Protein AF-A0A0M2Q1K4-F1 (afdb_monomer_lite)

pLDDT: mean 70.74, std 7.6, range [48.31, 81.5]

Radius of gyration: 13.82 Å; chains: 1; bounding box: 31×30×30 Å

Foldseek 3Di:
DDEAEDEADEDQEDEAEAEEDAEYAEYEYEQYHYQEYEYEYEEYAEYNEYHYENAQYQEYEYEHEYYAYDEYAEDEQHQYQEEEYAYEYYADYHYEDYYNANYAYYEYYYEDYNYYHYHDDPDPVYPDYDYHYD

Secondary structure (DSSP, 8-state):
--EEEEEEEEEEEEEEEEEEES-EEEEEEEEEEEEEEEEEEEEES-EEEEEEEEE--SEEEEEEEEEEEEEEEEEEEE--SEEEEEEEEEEEEEEEEEEEE--SEEEEEEEEEEEEEEEEE--B--SEEEEEE-

Structure (mmCIF, N/CA/C/O backbone):
data_AF-A0A0M2Q1K4-F1
#
_entry.id   AF-A0A0M2Q1K4-F1
#
loop_
_atom_site.group_PDB
_atom_site.id
_atom_site.type_symbol
_atom_site.label_atom_id
_atom_site.label_alt_id
_atom_site.label_comp_id
_atom_site.label_asym_id
_atom_site.label_entity_id
_atom_site.label_seq_id
_atom_site.pdbx_PDB_ins_code
_atom_site.Cartn_x
_atom_site.Cartn_y
_atom_site.Cartn_z
_atom_site.occupancy
_atom_site.B_iso_or_equiv
_atom_site.auth_seq_id
_atom_site.auth_comp_id
_atom_site.auth_asym_id
_atom_site.auth_atom_id
_atom_site.pdbx_PDB_model_num
ATOM 1 N N . MET A 1 1 ? -15.498 9.012 10.251 1.00 49.31 1 MET A N 1
ATOM 2 C CA . MET A 1 1 ? -14.473 10.061 10.203 1.00 49.31 1 MET A CA 1
ATOM 3 C C . MET A 1 1 ? -13.307 9.710 11.090 1.00 49.31 1 MET A C 1
ATOM 5 O O . MET A 1 1 ? -13.062 10.354 12.101 1.00 49.31 1 MET A O 1
ATOM 9 N N . GLU A 1 2 ? -12.594 8.664 10.676 1.00 63.91 2 GLU A N 1
ATOM 10 C CA . GLU A 1 2 ? -11.161 8.545 10.928 1.00 63.91 2 GLU A CA 1
ATOM 11 C C . GLU A 1 2 ? -10.501 8.694 9.554 1.00 63.91 2 GLU A C 1
ATOM 13 O O . GLU A 1 2 ? -10.761 7.896 8.652 1.00 63.91 2 GLU A O 1
ATOM 18 N N . ALA A 1 3 ? -9.747 9.778 9.391 1.00 69.00 3 ALA A N 1
ATOM 19 C CA . ALA A 1 3 ? -8.799 9.963 8.305 1.00 69.00 3 ALA A CA 1
ATOM 20 C C . ALA A 1 3 ? -7.406 9.784 8.911 1.00 69.00 3 ALA A C 1
ATOM 22 O O . ALA A 1 3 ? -7.162 10.234 10.037 1.00 69.00 3 ALA A O 1
ATOM 23 N N . VAL A 1 4 ? -6.531 9.078 8.207 1.00 71.38 4 VAL A N 1
ATOM 24 C CA . VAL A 1 4 ? -5.152 8.851 8.641 1.00 71.38 4 VAL A CA 1
ATOM 25 C C . VAL A 1 4 ? -4.249 9.639 7.713 1.00 71.38 4 VAL A C 1
ATOM 27 O O . VAL A 1 4 ? -4.192 9.331 6.532 1.00 71.38 4 VAL A O 1
ATOM 30 N N . GLU A 1 5 ? -3.549 10.624 8.264 1.00 78.31 5 GLU A N 1
ATOM 31 C CA . GLU A 1 5 ? -2.567 11.437 7.547 1.00 78.31 5 GLU A CA 1
ATOM 32 C C . GLU A 1 5 ? -1.193 11.226 8.194 1.00 78.31 5 GLU A C 1
ATOM 34 O O . GLU A 1 5 ? -1.059 11.31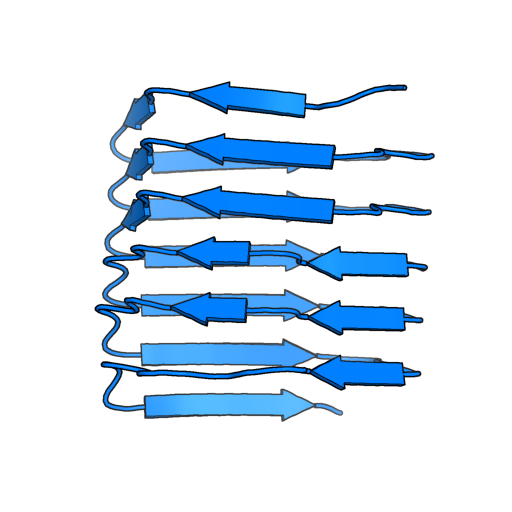9 9.421 1.00 78.31 5 GLU A O 1
ATOM 39 N N . LEU A 1 6 ? -0.177 10.903 7.393 1.00 72.62 6 LEU A N 1
ATOM 40 C CA . LEU A 1 6 ? 1.216 10.854 7.842 1.00 72.62 6 LEU A CA 1
ATOM 41 C C . LEU A 1 6 ? 2.118 11.508 6.800 1.00 72.62 6 LEU A C 1
ATOM 43 O O . LEU A 1 6 ? 2.018 11.196 5.617 1.00 72.62 6 LEU A O 1
ATOM 47 N N . THR A 1 7 ? 3.043 12.345 7.263 1.00 77.81 7 THR A N 1
ATOM 48 C CA . THR A 1 7 ? 3.923 13.132 6.394 1.00 77.81 7 THR A CA 1
ATOM 49 C C . THR A 1 7 ? 5.374 13.120 6.895 1.00 77.81 7 THR A C 1
ATOM 51 O O . THR A 1 7 ? 5.627 12.966 8.093 1.00 77.81 7 THR A O 1
ATOM 54 N N . GLU A 1 8 ? 6.335 13.289 5.983 1.00 70.31 8 GLU A N 1
ATOM 55 C CA . GLU A 1 8 ? 7.753 13.587 6.264 1.00 70.31 8 GLU A CA 1
ATOM 56 C C . GLU A 1 8 ? 8.531 12.527 7.086 1.00 70.31 8 GLU A C 1
ATOM 58 O O . GLU A 1 8 ? 9.096 12.817 8.149 1.00 70.31 8 GLU A O 1
ATOM 63 N N . PHE A 1 9 ? 8.664 11.290 6.584 1.00 66.88 9 PHE A N 1
ATOM 64 C CA . PHE A 1 9 ? 9.481 10.260 7.257 1.00 66.88 9 PHE A CA 1
ATOM 65 C C . PHE A 1 9 ? 10.601 9.674 6.386 1.00 66.88 9 PHE A C 1
ATOM 67 O O . PHE A 1 9 ? 10.372 9.068 5.341 1.00 66.88 9 PHE A O 1
ATOM 74 N N . GLY A 1 10 ? 11.834 9.715 6.909 1.00 63.22 10 GLY A N 1
ATOM 75 C CA . GLY A 1 10 ? 13.024 9.107 6.300 1.00 63.22 10 GLY A CA 1
ATOM 76 C C . GLY A 1 10 ? 13.716 8.090 7.215 1.00 63.22 10 GLY A C 1
ATOM 77 O O . GLY A 1 10 ? 14.199 8.437 8.290 1.00 63.22 10 GLY A O 1
ATOM 78 N N . TRP A 1 11 ? 13.801 6.833 6.777 1.00 64.88 11 TRP A N 1
ATOM 79 C CA . TRP A 1 11 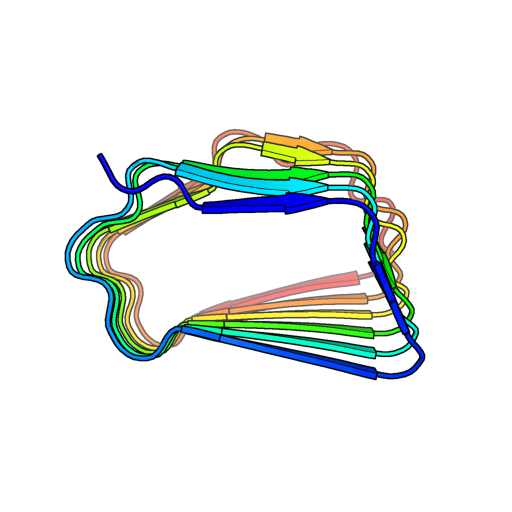? 14.351 5.686 7.518 1.00 64.88 11 TRP A CA 1
ATOM 80 C C . TRP A 1 11 ? 15.003 4.683 6.557 1.00 64.88 11 TRP A C 1
ATOM 82 O O . TRP A 1 11 ? 14.699 4.654 5.370 1.00 64.88 11 TRP A O 1
ATOM 92 N N . GLN A 1 12 ? 15.897 3.814 7.043 1.00 71.69 12 GLN A N 1
ATOM 93 C CA . GLN A 1 12 ? 16.450 2.746 6.192 1.00 71.69 12 GLN A CA 1
ATOM 94 C C . GLN A 1 12 ? 15.427 1.639 5.914 1.00 71.69 12 GLN A C 1
ATOM 96 O O . GLN A 1 12 ? 15.384 1.090 4.818 1.00 71.69 12 GLN A O 1
ATOM 101 N N . THR A 1 13 ? 14.585 1.309 6.887 1.00 73.56 13 THR A N 1
ATOM 102 C CA . THR A 1 13 ? 13.523 0.315 6.730 1.00 73.56 13 THR A CA 1
ATOM 103 C C . THR A 1 13 ? 12.325 0.749 7.549 1.00 73.56 13 THR A C 1
ATOM 105 O O . THR A 1 13 ? 12.500 1.208 8.678 1.00 73.56 13 THR A O 1
ATOM 108 N N . ALA A 1 14 ? 11.129 0.579 7.000 1.00 75.12 14 ALA A N 1
ATOM 109 C CA . ALA A 1 14 ? 9.892 0.831 7.716 1.00 75.12 14 ALA A CA 1
ATOM 110 C C . ALA A 1 14 ? 8.851 -0.246 7.412 1.00 75.12 14 ALA A C 1
ATOM 112 O O . ALA A 1 14 ? 8.794 -0.800 6.312 1.00 75.12 14 ALA A O 1
ATOM 113 N N . GLN A 1 15 ? 8.032 -0.533 8.419 1.00 76.88 15 GLN A N 1
ATOM 114 C CA . GLN A 1 15 ? 6.845 -1.361 8.286 1.00 76.88 15 GLN A CA 1
ATOM 115 C C . GLN A 1 15 ? 5.669 -0.604 8.885 1.00 76.88 15 GLN A C 1
ATOM 117 O O . GLN A 1 15 ? 5.718 -0.205 10.050 1.00 76.88 15 GLN A O 1
ATOM 122 N N . PHE A 1 16 ? 4.622 -0.426 8.092 1.00 73.50 16 PHE A N 1
ATOM 123 C CA . PHE A 1 16 ? 3.348 0.099 8.549 1.00 73.50 16 PHE A CA 1
ATOM 124 C C . PHE A 1 16 ? 2.338 -1.042 8.586 1.00 73.50 16 PHE A C 1
ATOM 126 O O . PHE A 1 16 ? 2.165 -1.742 7.590 1.00 73.50 16 PHE A O 1
ATOM 133 N N . ILE A 1 17 ? 1.719 -1.270 9.745 1.00 76.62 17 ILE A N 1
ATOM 134 C CA . ILE A 1 17 ? 0.816 -2.403 9.963 1.00 76.62 17 ILE A CA 1
ATOM 135 C C . ILE A 1 17 ? -0.518 -1.885 10.486 1.00 76.62 17 ILE A C 1
ATOM 137 O O . ILE A 1 17 ? -0.587 -1.294 11.564 1.00 76.62 17 ILE A O 1
ATOM 141 N N . VAL A 1 18 ? -1.578 -2.181 9.744 1.00 72.44 18 VAL A N 1
ATOM 142 C CA . VAL A 1 18 ? -2.967 -1.903 10.096 1.00 72.44 18 VAL A CA 1
ATOM 143 C C . VAL A 1 18 ? -3.667 -3.238 10.325 1.00 72.44 18 VAL A C 1
ATOM 145 O O . VAL A 1 18 ? -3.851 -4.023 9.398 1.00 72.44 18 VAL A O 1
ATOM 148 N N . ALA A 1 19 ? -4.014 -3.533 11.579 1.00 70.38 19 ALA A N 1
ATOM 149 C CA . ALA A 1 19 ? -4.540 -4.847 11.956 1.00 70.38 19 ALA A CA 1
ATOM 150 C C . ALA A 1 19 ? -6.033 -5.010 11.626 1.00 70.38 19 ALA A C 1
ATOM 152 O O . ALA A 1 19 ? -6.416 -5.949 10.941 1.00 70.38 19 ALA A O 1
ATOM 153 N N . GLU A 1 20 ? -6.877 -4.092 12.086 1.00 69.62 20 GLU A N 1
ATOM 154 C CA . GLU A 1 20 ? -8.314 -4.126 11.817 1.00 69.62 20 GLU A CA 1
ATOM 155 C C . GLU A 1 20 ? -8.843 -2.703 11.749 1.00 69.62 20 GLU A C 1
ATOM 157 O O . GLU A 1 20 ? -8.764 -1.953 12.725 1.00 69.62 20 GLU A O 1
ATOM 162 N N . VAL A 1 21 ? -9.426 -2.344 10.611 1.00 65.31 21 VAL A N 1
ATOM 163 C CA . VAL A 1 21 ? -10.095 -1.058 10.430 1.00 65.31 21 VAL A CA 1
ATOM 164 C C . VAL A 1 21 ? -11.507 -1.301 9.915 1.00 65.31 21 VAL A C 1
ATOM 166 O O . VAL A 1 21 ? -11.746 -1.938 8.887 1.00 65.31 21 VAL A O 1
ATOM 169 N N . LYS A 1 22 ? -12.490 -0.794 10.665 1.00 69.25 22 LYS A N 1
ATOM 170 C CA . LYS A 1 22 ? -13.908 -0.948 10.311 1.00 69.25 22 LYS A CA 1
ATOM 171 C C . LYS A 1 22 ? -14.350 0.005 9.208 1.00 69.25 22 LYS A C 1
ATOM 173 O O . LYS A 1 22 ? -15.240 -0.357 8.450 1.00 69.25 22 LYS A O 1
ATOM 178 N N . GLN A 1 23 ? -13.803 1.208 9.179 1.00 70.38 23 GLN A N 1
ATOM 179 C CA . GLN A 1 23 ? -14.086 2.211 8.165 1.00 70.38 23 GLN A CA 1
ATOM 180 C C . GLN A 1 23 ? -13.010 3.281 8.275 1.00 70.38 23 GLN A C 1
ATOM 182 O O . GLN A 1 23 ? -12.834 3.842 9.356 1.00 70.38 23 GLN A O 1
ATOM 187 N N . VAL A 1 24 ? -12.319 3.547 7.179 1.00 70.12 24 VAL A N 1
ATOM 188 C CA . VAL A 1 24 ? -11.490 4.739 7.025 1.00 70.12 24 VAL A CA 1
ATOM 189 C C . VAL A 1 24 ? -11.981 5.460 5.784 1.00 70.12 24 VAL A C 1
ATOM 191 O O . VAL A 1 24 ? -12.171 4.844 4.739 1.00 70.12 24 VAL A O 1
ATOM 194 N N . GLU A 1 25 ? -12.246 6.751 5.942 1.00 74.75 25 GLU A N 1
ATOM 195 C CA . GLU A 1 25 ? -12.680 7.595 4.826 1.00 74.75 25 GLU A CA 1
ATOM 196 C C . GLU A 1 25 ? -11.498 7.870 3.903 1.00 74.75 25 GLU A C 1
ATOM 198 O O . GLU A 1 25 ? -11.592 7.640 2.707 1.00 74.75 25 GLU A O 1
ATOM 203 N N . ALA A 1 26 ? -10.358 8.265 4.469 1.00 77.69 26 ALA A N 1
ATOM 204 C CA . ALA A 1 26 ? -9.164 8.547 3.690 1.00 77.69 26 ALA A CA 1
ATOM 205 C C . ALA A 1 26 ? -7.896 8.105 4.421 1.00 77.69 26 ALA A C 1
ATOM 207 O O . ALA A 1 26 ? -7.767 8.269 5.641 1.00 77.69 26 ALA A O 1
ATOM 208 N N . VAL A 1 27 ? -6.958 7.556 3.658 1.00 76.31 27 VAL A N 1
ATOM 209 C CA . VAL A 1 27 ? -5.560 7.407 4.055 1.00 76.31 27 VAL A CA 1
ATOM 210 C C . VAL A 1 27 ? -4.741 8.283 3.125 1.00 76.31 27 VAL A C 1
ATOM 212 O O . VAL A 1 27 ? -4.691 7.990 1.937 1.00 76.31 27 VAL A O 1
ATOM 215 N N . GLU A 1 28 ? -4.094 9.307 3.669 1.00 80.62 28 GLU A N 1
ATOM 216 C CA . GLU A 1 28 ? -3.165 10.165 2.937 1.00 80.62 28 GLU A CA 1
ATOM 217 C C . GLU A 1 28 ? -1.754 9.961 3.497 1.00 80.62 28 GLU A C 1
ATOM 219 O O . GLU A 1 28 ? -1.516 10.124 4.699 1.00 80.62 28 GLU A O 1
ATOM 224 N N . LEU A 1 29 ? -0.810 9.564 2.647 1.00 75.12 29 LEU A N 1
ATOM 225 C CA . LEU A 1 29 ? 0.596 9.453 3.028 1.00 75.12 29 LEU A CA 1
ATOM 226 C C . LEU A 1 29 ? 1.463 10.225 2.035 1.00 75.12 29 LEU A C 1
ATOM 228 O O . LEU A 1 29 ? 1.391 9.975 0.834 1.00 75.12 29 LEU A O 1
ATOM 232 N N . THR A 1 30 ? 2.320 11.112 2.537 1.00 79.56 30 THR A N 1
ATOM 233 C CA . THR A 1 30 ? 3.167 11.971 1.696 1.00 79.56 30 THR A CA 1
ATOM 234 C C . THR A 1 30 ? 4.614 12.051 2.194 1.00 79.56 30 THR A C 1
ATOM 236 O O . THR A 1 30 ? 4.895 11.883 3.384 1.00 79.56 30 THR A O 1
ATOM 239 N N . ASP A 1 31 ? 5.558 12.299 1.281 1.00 72.62 31 ASP A N 1
ATOM 240 C CA . ASP A 1 31 ? 6.974 12.575 1.581 1.00 72.62 31 ASP A CA 1
ATOM 241 C C . ASP A 1 31 ? 7.702 11.466 2.371 1.00 72.62 31 ASP A C 1
ATOM 243 O O . ASP A 1 31 ? 8.267 11.667 3.457 1.00 72.62 31 ASP A O 1
ATOM 247 N N . PHE A 1 32 ? 7.745 10.257 1.808 1.00 68.38 32 PHE A N 1
ATOM 248 C CA . PHE A 1 32 ? 8.381 9.101 2.447 1.00 68.38 32 PHE A CA 1
ATOM 249 C C . PHE A 1 32 ? 9.599 8.593 1.672 1.00 68.38 32 PHE A C 1
ATOM 251 O O . PHE A 1 32 ? 9.502 7.971 0.611 1.00 68.38 32 PHE A O 1
ATOM 258 N N . GLY A 1 33 ? 10.780 8.752 2.274 1.00 65.50 33 GLY A N 1
ATOM 259 C CA . GLY A 1 33 ? 12.059 8.299 1.719 1.00 65.50 33 GLY A CA 1
ATOM 260 C C . GLY A 1 33 ? 12.646 7.109 2.479 1.00 65.50 33 GLY A C 1
ATOM 261 O O . GLY A 1 33 ? 13.423 7.296 3.419 1.00 65.50 33 GLY A O 1
ATOM 262 N N . TRP A 1 34 ? 12.313 5.880 2.073 1.00 70.38 34 TRP A N 1
ATOM 263 C CA . TRP A 1 34 ? 12.803 4.632 2.683 1.00 70.38 34 TRP A CA 1
ATOM 264 C C . TRP A 1 34 ? 13.608 3.764 1.721 1.00 70.38 34 TRP A C 1
ATOM 266 O O . TRP A 1 34 ? 13.259 3.640 0.561 1.00 70.38 34 TRP A O 1
ATOM 276 N N . GLN A 1 35 ? 14.662 3.077 2.174 1.00 71.50 35 GLN A N 1
ATOM 277 C CA . GLN A 1 35 ? 15.320 2.093 1.290 1.00 71.50 35 GLN A CA 1
ATOM 278 C C . GLN A 1 35 ? 14.416 0.872 1.069 1.00 71.50 35 GLN A C 1
ATOM 280 O O . GLN A 1 35 ? 14.309 0.365 -0.046 1.00 71.50 35 GLN A O 1
ATOM 285 N N . THR A 1 36 ? 13.724 0.419 2.115 1.00 76.19 36 THR A N 1
ATOM 286 C CA . THR A 1 36 ? 12.771 -0.693 2.029 1.00 76.19 36 THR A CA 1
ATOM 287 C C . THR A 1 36 ? 11.534 -0.410 2.865 1.00 76.19 36 THR A C 1
ATOM 289 O O . THR A 1 36 ? 11.644 -0.002 4.023 1.00 76.19 36 THR A O 1
ATOM 292 N N . ALA A 1 37 ? 10.367 -0.664 2.287 1.00 77.31 37 ALA A N 1
ATOM 293 C CA . ALA A 1 37 ? 9.079 -0.372 2.891 1.00 77.31 37 ALA A CA 1
ATOM 294 C C . ALA A 1 37 ? 8.126 -1.557 2.769 1.00 77.31 37 ALA A C 1
ATOM 296 O O . ALA A 1 37 ? 8.041 -2.176 1.705 1.00 77.31 37 ALA A O 1
ATOM 297 N N . GLN A 1 38 ? 7.380 -1.840 3.836 1.00 78.94 38 GLN A N 1
ATOM 298 C CA . GLN A 1 38 ? 6.212 -2.713 3.757 1.00 78.94 38 GLN A CA 1
ATOM 299 C C . GLN A 1 38 ? 4.998 -2.023 4.368 1.00 78.94 38 GLN A C 1
ATOM 301 O O . GLN A 1 38 ? 5.049 -1.553 5.504 1.00 78.94 38 GLN A O 1
ATOM 306 N N . PHE A 1 39 ? 3.903 -2.010 3.623 1.00 76.25 39 PHE A N 1
ATOM 307 C CA . PHE A 1 39 ? 2.593 -1.597 4.091 1.00 76.25 39 PHE A CA 1
ATOM 308 C C . PHE A 1 39 ? 1.711 -2.839 4.170 1.00 76.25 39 PHE A C 1
ATOM 310 O O . PHE A 1 39 ? 1.535 -3.529 3.171 1.00 76.25 39 PHE A O 1
ATOM 317 N N . ILE A 1 40 ? 1.219 -3.168 5.362 1.00 80.00 40 ILE A N 1
ATOM 318 C CA . ILE A 1 40 ? 0.472 -4.398 5.626 1.00 80.00 40 ILE A CA 1
ATOM 319 C C . ILE A 1 40 ? -0.878 -4.036 6.227 1.00 80.00 40 ILE A C 1
ATOM 321 O O . ILE A 1 40 ? -0.953 -3.417 7.287 1.00 80.00 40 ILE A O 1
ATOM 325 N N . VAL A 1 41 ? -1.940 -4.493 5.580 1.00 75.62 41 VAL A N 1
ATOM 326 C CA . VAL A 1 41 ? -3.324 -4.328 6.011 1.00 75.62 41 VAL A CA 1
ATOM 327 C C . VAL A 1 41 ? -3.941 -5.711 6.170 1.00 75.62 41 VAL A C 1
ATOM 329 O O . VAL A 1 41 ? -4.034 -6.466 5.205 1.00 75.62 41 VAL A O 1
ATOM 332 N N . ALA A 1 42 ? -4.333 -6.075 7.390 1.00 76.06 42 ALA A N 1
ATOM 333 C CA . ALA A 1 42 ? -4.846 -7.415 7.665 1.00 76.06 42 ALA A CA 1
ATOM 334 C C . ALA A 1 42 ? -6.354 -7.538 7.391 1.00 76.06 42 ALA A C 1
ATOM 336 O O . ALA A 1 42 ? -6.745 -8.377 6.587 1.00 76.06 42 ALA A O 1
ATOM 337 N N . GLU A 1 43 ? -7.198 -6.694 7.986 1.00 73.44 43 GLU A N 1
ATOM 338 C CA . GLU A 1 43 ? -8.632 -6.688 7.674 1.00 73.44 43 GLU A CA 1
ATOM 339 C C . GLU A 1 43 ? -9.168 -5.255 7.585 1.00 73.44 43 GLU A C 1
ATOM 341 O O . GLU A 1 43 ? -9.121 -4.479 8.546 1.00 73.44 43 GLU A O 1
ATOM 346 N N . VAL A 1 44 ? -9.711 -4.906 6.421 1.00 70.19 44 VAL A N 1
ATOM 347 C CA . VAL A 1 44 ? -10.391 -3.632 6.184 1.00 70.19 44 VAL A CA 1
ATOM 348 C C . VAL A 1 44 ? -11.780 -3.896 5.626 1.00 70.19 44 VAL A C 1
ATOM 350 O O . VAL A 1 44 ? -11.972 -4.517 4.580 1.00 70.19 44 VAL A O 1
ATOM 353 N N . LYS A 1 45 ? -12.801 -3.373 6.307 1.00 72.00 45 LYS A N 1
ATOM 354 C CA . LYS A 1 45 ? -14.172 -3.461 5.784 1.00 72.00 45 LYS A CA 1
ATOM 355 C C . LYS A 1 45 ? -14.445 -2.441 4.691 1.00 72.00 45 LYS A C 1
ATOM 357 O O . LYS A 1 45 ? -15.193 -2.762 3.776 1.00 72.00 45 LYS A O 1
ATOM 362 N N . GLN A 1 46 ? -13.899 -1.239 4.809 1.00 72.25 46 GLN A N 1
ATOM 363 C CA . GLN A 1 46 ? -14.060 -0.189 3.814 1.00 72.25 46 GLN A CA 1
ATOM 364 C C . GLN A 1 46 ? -12.941 0.835 3.984 1.00 72.25 46 GLN A C 1
ATOM 366 O O . GLN A 1 46 ? -12.763 1.368 5.084 1.00 72.25 46 GLN A O 1
ATOM 371 N N . VAL A 1 47 ? -12.220 1.084 2.900 1.00 71.62 47 VAL A N 1
ATOM 372 C CA . VAL A 1 47 ? -11.404 2.281 2.709 1.00 71.62 47 VAL A CA 1
ATOM 373 C C . VAL A 1 47 ? -11.938 2.967 1.462 1.00 71.62 47 VAL A C 1
ATOM 375 O O . VAL A 1 47 ? -12.019 2.329 0.414 1.00 71.62 47 VAL A O 1
ATOM 378 N N . GLU A 1 48 ? -12.395 4.208 1.624 1.00 72.31 48 GLU A N 1
ATOM 379 C CA . GLU A 1 48 ? -13.020 4.974 0.536 1.00 72.31 48 GLU A CA 1
ATOM 380 C C . GLU A 1 48 ? -12.004 5.702 -0.331 1.00 72.31 48 GLU A C 1
ATOM 382 O O . GLU A 1 48 ? -12.286 5.945 -1.493 1.00 72.31 48 GLU A O 1
ATOM 387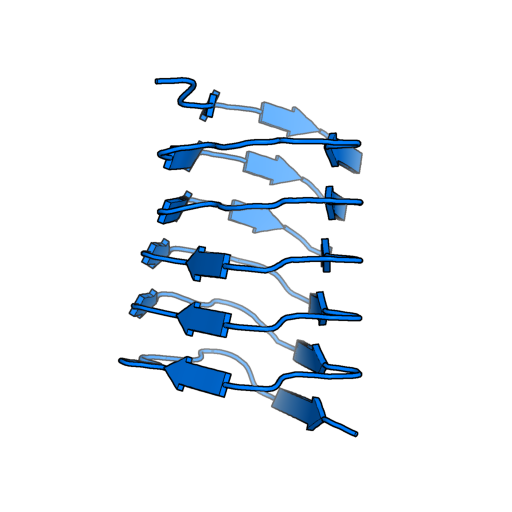 N N . THR A 1 49 ? -10.839 6.059 0.198 1.00 77.31 49 THR A N 1
ATOM 388 C CA . THR A 1 49 ? -9.774 6.636 -0.620 1.00 77.31 49 THR A CA 1
ATOM 389 C C . THR A 1 49 ? -8.418 6.351 0.013 1.00 77.31 49 THR A C 1
ATOM 391 O O . THR A 1 49 ? -8.223 6.513 1.222 1.00 77.31 49 THR A O 1
ATOM 394 N N . VAL A 1 50 ? -7.469 5.917 -0.810 1.00 76.19 50 VAL A N 1
ATOM 395 C CA . VAL A 1 50 ? -6.041 5.911 -0.484 1.00 76.19 50 VAL A CA 1
ATOM 396 C C . VAL A 1 50 ? -5.329 6.857 -1.440 1.00 76.19 50 VAL A C 1
ATOM 398 O O . VAL A 1 50 ? -5.371 6.630 -2.646 1.00 76.19 50 VAL A O 1
ATOM 401 N N . GLU A 1 51 ? -4.673 7.873 -0.890 1.00 79.25 51 GLU A N 1
ATOM 402 C CA . GLU A 1 51 ? -3.826 8.828 -1.605 1.00 79.25 51 GLU A CA 1
ATOM 403 C C . GLU A 1 51 ? -2.390 8.681 -1.103 1.00 79.25 51 GLU A C 1
ATOM 405 O O . GLU A 1 51 ? -2.116 8.769 0.099 1.00 79.25 51 GLU A O 1
ATOM 410 N N . LEU A 1 52 ? -1.464 8.399 -2.015 1.00 76.38 52 LEU A N 1
ATOM 411 C CA . LEU A 1 52 ? -0.052 8.235 -1.690 1.00 76.38 52 LEU A CA 1
ATOM 412 C C . LEU A 1 52 ? 0.791 9.045 -2.677 1.00 76.38 52 LEU A C 1
ATOM 414 O O . LEU A 1 52 ? 0.738 8.793 -3.882 1.00 76.38 52 LEU A O 1
ATOM 418 N N . THR A 1 53 ? 1.625 9.942 -2.155 1.00 79.12 53 THR A N 1
ATOM 419 C CA . THR A 1 53 ? 2.426 10.860 -2.977 1.00 79.12 53 THR A CA 1
ATOM 420 C C . THR A 1 53 ? 3.874 10.950 -2.487 1.00 79.12 53 THR A C 1
ATOM 422 O O . THR A 1 53 ? 4.155 10.800 -1.297 1.00 79.12 53 THR A O 1
ATOM 425 N N . ASP A 1 54 ? 4.816 11.207 -3.398 1.00 73.00 54 ASP A N 1
ATOM 426 C CA . ASP A 1 54 ? 6.227 11.507 -3.090 1.00 73.00 54 ASP A CA 1
ATOM 427 C C . ASP A 1 54 ? 6.965 10.379 -2.342 1.00 73.00 54 ASP A C 1
ATOM 429 O O . ASP A 1 54 ? 7.587 10.550 -1.285 1.00 73.00 54 ASP A O 1
ATOM 433 N N . PHE A 1 55 ? 6.939 9.180 -2.919 1.00 70.25 55 PHE A N 1
ATOM 434 C CA . PHE A 1 55 ? 7.541 7.989 -2.323 1.00 70.25 55 PHE A CA 1
ATOM 435 C C . PHE A 1 55 ? 8.818 7.558 -3.052 1.00 70.25 55 PHE A C 1
ATOM 437 O O . PHE A 1 55 ? 8.809 6.864 -4.074 1.00 70.25 55 PHE A O 1
ATOM 444 N N . GLY A 1 56 ? 9.965 7.892 -2.466 1.00 66.50 56 GLY A N 1
ATOM 445 C CA . GLY A 1 56 ? 11.286 7.523 -2.977 1.00 66.50 56 GLY A CA 1
ATOM 446 C C . GLY A 1 56 ? 11.828 6.246 -2.337 1.00 66.50 56 GLY A C 1
ATOM 447 O O . GLY A 1 56 ? 12.652 6.334 -1.423 1.00 66.50 56 GLY A O 1
ATOM 448 N N . TRP A 1 57 ? 11.388 5.063 -2.792 1.00 70.88 57 TRP A N 1
ATOM 449 C CA . TRP A 1 57 ? 11.869 3.769 -2.271 1.00 70.88 57 TRP A CA 1
ATOM 450 C C . TRP A 1 57 ? 12.831 3.022 -3.198 1.00 70.88 57 TRP A C 1
ATOM 452 O O . TRP A 1 57 ? 12.830 3.226 -4.401 1.00 70.88 57 TRP A O 1
ATOM 462 N N . GLN A 1 58 ? 13.676 2.128 -2.675 1.00 72.19 58 GLN A N 1
ATOM 463 C CA . GLN A 1 58 ? 14.350 1.139 -3.540 1.00 72.19 58 GLN A CA 1
ATOM 464 C C . GLN A 1 58 ? 13.479 -0.110 -3.700 1.00 72.19 58 GLN A C 1
ATOM 466 O O . GLN A 1 58 ? 13.419 -0.700 -4.777 1.00 72.19 58 GLN A O 1
ATOM 471 N N . THR A 1 59 ? 12.779 -0.520 -2.641 1.00 76.12 59 THR A N 1
ATOM 472 C CA . THR A 1 59 ? 11.890 -1.685 -2.676 1.00 76.12 59 THR A CA 1
ATOM 473 C C . THR A 1 59 ? 10.640 -1.462 -1.836 1.00 76.12 59 THR A C 1
ATOM 475 O O . THR A 1 59 ? 10.734 -1.073 -0.670 1.00 76.12 59 THR A O 1
ATOM 478 N N . ALA A 1 60 ? 9.488 -1.758 -2.431 1.00 77.38 60 ALA A N 1
ATOM 479 C CA . ALA A 1 60 ? 8.163 -1.544 -1.870 1.00 77.38 60 ALA A CA 1
ATOM 480 C C . ALA A 1 60 ? 7.345 -2.834 -1.856 1.00 77.38 60 ALA A C 1
ATOM 482 O O . ALA A 1 60 ? 7.301 -3.539 -2.869 1.00 77.38 60 ALA A O 1
ATOM 483 N N . GLN A 1 61 ? 6.644 -3.106 -0.756 1.00 79.75 61 GLN A N 1
ATOM 484 C CA . GLN A 1 61 ? 5.561 -4.088 -0.747 1.00 79.75 61 GLN A CA 1
ATOM 485 C C . GLN A 1 61 ? 4.301 -3.500 -0.117 1.00 79.75 61 GLN A C 1
ATOM 487 O O . GLN A 1 61 ? 4.340 -3.013 1.010 1.00 79.75 61 GLN A O 1
ATOM 492 N N . PHE A 1 62 ? 3.187 -3.597 -0.831 1.00 77.44 62 PHE A N 1
ATOM 493 C CA . PHE A 1 62 ? 1.851 -3.294 -0.339 1.00 77.44 62 PHE A CA 1
ATOM 494 C C . PHE A 1 62 ? 1.080 -4.607 -0.234 1.00 77.44 62 PHE A C 1
ATOM 496 O O . PHE A 1 62 ? 0.925 -5.308 -1.229 1.00 77.44 62 PHE A O 1
ATOM 503 N N . ILE A 1 63 ? 0.665 -4.982 0.972 1.00 81.50 63 ILE A N 1
ATOM 504 C CA . ILE A 1 63 ? 0.057 -6.279 1.270 1.00 81.50 63 ILE A CA 1
ATOM 505 C C . ILE A 1 63 ? -1.289 -6.039 1.936 1.00 81.50 63 ILE A C 1
ATOM 507 O O . ILE A 1 63 ? -1.356 -5.442 3.009 1.00 81.50 63 ILE A O 1
ATOM 511 N N . VAL A 1 64 ? -2.350 -6.561 1.336 1.00 77.12 64 VAL A N 1
ATOM 512 C CA . VAL A 1 64 ? -3.711 -6.501 1.865 1.00 77.12 64 VAL A CA 1
ATOM 513 C C . VAL A 1 64 ? -4.274 -7.915 1.925 1.00 77.12 64 VAL A C 1
ATOM 515 O O . VAL A 1 64 ? -4.362 -8.600 0.906 1.00 77.12 64 VAL A O 1
ATOM 518 N N . ALA A 1 65 ? -4.625 -8.379 3.125 1.00 79.75 65 ALA A N 1
ATOM 519 C CA . ALA A 1 65 ? -5.096 -9.747 3.322 1.00 79.75 65 ALA A CA 1
ATOM 520 C C . ALA A 1 65 ? -6.606 -9.888 3.075 1.00 79.75 65 ALA A C 1
ATOM 522 O O . ALA A 1 65 ? -6.997 -10.673 2.218 1.00 79.75 65 ALA A O 1
ATOM 523 N N . GLU A 1 66 ? -7.457 -9.118 3.755 1.00 78.50 66 GLU A N 1
ATOM 524 C CA . GLU A 1 66 ? -8.897 -9.110 3.474 1.00 78.50 66 GLU A CA 1
ATOM 525 C C . GLU A 1 66 ? -9.428 -7.679 3.368 1.00 78.50 66 GLU A C 1
ATOM 527 O O . GLU A 1 66 ? -9.356 -6.885 4.310 1.00 78.50 66 GLU A O 1
ATOM 532 N N . VAL A 1 67 ? -10.004 -7.361 2.209 1.00 73.44 67 VAL A N 1
ATOM 533 C CA . VAL A 1 67 ? -10.669 -6.092 1.930 1.00 73.44 67 VAL A CA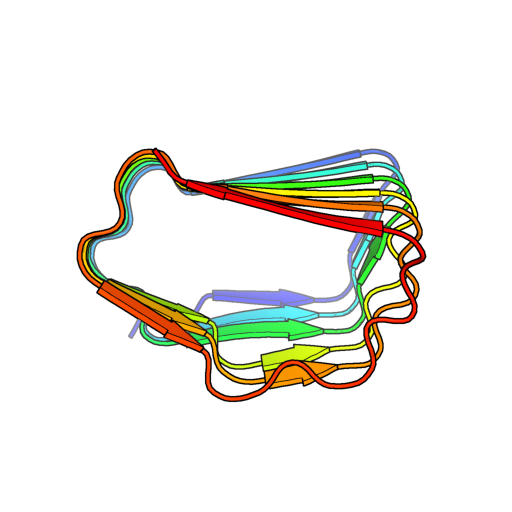 1
ATOM 534 C C . VAL A 1 67 ? -12.038 -6.355 1.306 1.00 73.44 67 VAL A C 1
ATOM 536 O O . VAL A 1 67 ? -12.187 -7.126 0.356 1.00 73.44 67 VAL A O 1
ATOM 539 N N . LYS A 1 68 ? -13.086 -5.693 1.806 1.00 75.50 68 LYS A N 1
ATOM 540 C CA . LYS A 1 68 ? -14.391 -5.733 1.113 1.00 75.50 68 LYS A CA 1
ATOM 541 C C . LYS A 1 68 ? -14.518 -4.643 0.060 1.00 75.50 68 LYS A C 1
ATOM 543 O O . LYS A 1 68 ? -15.087 -4.902 -0.992 1.00 75.50 68 LYS A O 1
ATOM 548 N N . LEU A 1 69 ? -14.028 -3.454 0.370 1.00 73.44 69 LEU A N 1
ATOM 549 C CA . LEU A 1 69 ? -14.038 -2.282 -0.491 1.00 73.44 69 LEU A CA 1
ATOM 550 C C . LEU A 1 69 ? -12.728 -1.549 -0.256 1.00 73.44 69 LEU A C 1
ATOM 552 O O . LEU A 1 69 ? -12.455 -1.141 0.879 1.00 73.44 69 LEU A O 1
ATOM 556 N N . LEU A 1 70 ? -11.933 -1.446 -1.308 1.00 73.81 70 LEU A N 1
ATOM 557 C CA . LEU A 1 70 ? -10.755 -0.606 -1.347 1.00 73.81 70 LEU A CA 1
ATOM 558 C C . LEU A 1 70 ? -10.845 0.219 -2.616 1.00 73.81 70 LEU A C 1
ATOM 560 O O . LEU A 1 70 ? -10.871 -0.337 -3.711 1.00 73.81 70 LEU A O 1
ATOM 564 N N . ASP A 1 71 ? -10.922 1.521 -2.417 1.00 75.69 71 ASP A N 1
ATOM 565 C CA . ASP A 1 71 ? -10.811 2.510 -3.470 1.00 75.69 71 ASP A CA 1
ATOM 566 C C . ASP A 1 71 ? -9.466 3.218 -3.274 1.00 75.69 71 ASP A C 1
ATOM 568 O O . ASP A 1 71 ? -9.173 3.805 -2.224 1.00 75.69 71 ASP A O 1
ATOM 572 N N . VAL A 1 72 ? -8.579 2.990 -4.235 1.00 72.81 72 VAL A N 1
ATOM 573 C CA . VAL A 1 72 ? -7.249 3.584 -4.295 1.00 72.81 72 VAL A CA 1
ATOM 574 C C . VAL A 1 72 ? -7.366 4.758 -5.254 1.00 72.81 72 VAL A C 1
ATOM 576 O O . VAL A 1 72 ? -7.484 4.540 -6.453 1.00 72.81 72 VAL A O 1
ATOM 579 N N . GLY A 1 73 ? -7.366 5.979 -4.722 1.00 74.25 73 GLY A N 1
ATOM 580 C CA . GLY A 1 73 ? -7.699 7.180 -5.483 1.00 74.25 73 GLY A CA 1
ATOM 581 C C . GLY A 1 73 ? -6.562 7.617 -6.396 1.00 74.25 73 GLY A C 1
ATOM 582 O O . GLY A 1 73 ? -6.638 7.433 -7.607 1.00 74.25 73 GLY A O 1
ATOM 583 N N . GLU A 1 74 ? -5.511 8.188 -5.806 1.00 72.94 74 GLU A N 1
ATOM 584 C CA . GLU A 1 74 ? -4.376 8.749 -6.541 1.00 72.94 74 GLU A CA 1
ATOM 585 C C . GLU A 1 74 ? -3.053 8.216 -5.982 1.00 72.94 74 GLU A C 1
ATOM 587 O O . GLU A 1 74 ? -2.775 8.282 -4.779 1.00 72.94 74 GLU A O 1
ATOM 592 N N . LEU A 1 75 ? -2.229 7.666 -6.873 1.00 73.44 75 LEU A N 1
ATOM 593 C CA . LEU A 1 75 ? -0.882 7.206 -6.570 1.00 73.44 75 LEU A CA 1
ATOM 594 C C . LEU A 1 75 ? 0.115 7.929 -7.486 1.00 73.44 75 LEU A C 1
ATOM 596 O O . LEU A 1 75 ? 0.239 7.577 -8.658 1.00 73.44 75 LEU A O 1
ATOM 600 N N . THR A 1 76 ? 0.854 8.901 -6.941 1.00 75.06 76 THR A N 1
ATOM 601 C CA . THR A 1 76 ? 1.711 9.820 -7.713 1.00 75.06 76 THR A CA 1
ATOM 602 C C . THR A 1 76 ? 3.163 9.906 -7.219 1.00 75.06 76 THR A C 1
ATOM 604 O O . THR A 1 76 ? 3.462 9.785 -6.030 1.00 75.06 76 THR A O 1
ATOM 607 N N . ASN A 1 77 ? 4.095 10.144 -8.151 1.00 72.94 77 ASN A N 1
ATOM 608 C CA . ASN A 1 77 ? 5.530 10.374 -7.911 1.00 72.94 77 ASN A CA 1
ATOM 609 C C . ASN A 1 77 ? 6.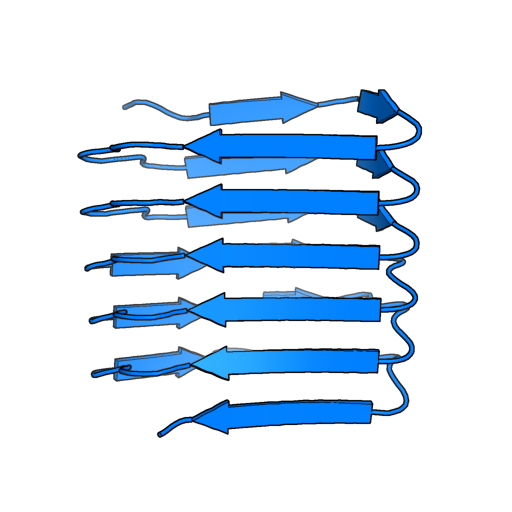206 9.287 -7.061 1.00 72.94 77 ASN A C 1
ATOM 611 O O . ASN A 1 77 ? 6.685 9.494 -5.937 1.00 72.94 77 ASN A O 1
ATOM 615 N N . PHE A 1 78 ? 6.270 8.089 -7.625 1.00 70.62 78 PHE A N 1
ATOM 616 C CA . PHE A 1 78 ? 6.883 6.951 -6.964 1.00 70.62 78 PHE A CA 1
ATOM 617 C C . PHE A 1 78 ? 8.181 6.534 -7.657 1.00 70.62 78 PHE A C 1
ATOM 619 O O . PHE A 1 78 ? 8.191 5.985 -8.757 1.00 70.62 78 PHE A O 1
ATOM 626 N N . GLY A 1 79 ? 9.304 6.661 -6.953 1.00 67.94 79 GLY A N 1
ATOM 627 C CA . GLY A 1 79 ? 10.645 6.331 -7.456 1.00 67.94 79 GLY A CA 1
ATOM 628 C C . GLY A 1 79 ? 11.141 4.902 -7.169 1.00 67.94 79 GLY A C 1
ATOM 629 O O . GLY A 1 79 ? 12.344 4.714 -6.992 1.00 67.94 79 GLY A O 1
ATOM 630 N N . TRP A 1 80 ? 10.260 3.900 -7.049 1.00 72.69 80 TRP A N 1
ATOM 631 C CA . TRP A 1 80 ? 10.601 2.531 -6.607 1.00 72.69 80 TRP A CA 1
ATOM 632 C C . TRP A 1 80 ? 11.391 1.698 -7.613 1.00 72.69 80 TRP A C 1
ATOM 634 O O . TRP A 1 80 ? 10.832 1.257 -8.596 1.00 72.69 80 TRP A O 1
ATOM 644 N N . GLN A 1 81 ? 12.632 1.282 -7.342 1.00 72.12 81 GLN A N 1
ATOM 645 C CA . GLN A 1 81 ? 13.291 0.322 -8.257 1.00 72.12 81 GLN A CA 1
ATOM 646 C C . GLN A 1 81 ? 12.497 -0.991 -8.407 1.00 72.12 81 GLN A C 1
ATOM 648 O O . GLN A 1 81 ? 12.435 -1.568 -9.495 1.00 72.12 81 GLN A O 1
ATOM 653 N N . THR A 1 82 ? 11.879 -1.472 -7.326 1.00 75.38 82 THR A N 1
ATOM 654 C CA . THR A 1 82 ? 11.037 -2.674 -7.341 1.00 75.38 82 THR A CA 1
ATOM 655 C C . THR A 1 82 ? 9.815 -2.520 -6.452 1.00 75.38 82 THR A C 1
ATOM 657 O O . THR A 1 82 ? 9.906 -2.040 -5.322 1.00 75.38 82 THR A O 1
ATOM 660 N N . ALA A 1 83 ? 8.685 -2.993 -6.957 1.00 76.06 83 ALA A N 1
ATOM 661 C CA . ALA A 1 83 ? 7.374 -2.740 -6.403 1.00 76.06 83 ALA A CA 1
ATOM 662 C C . ALA A 1 83 ? 6.506 -3.999 -6.444 1.00 76.06 83 ALA A C 1
ATOM 664 O O . ALA A 1 83 ? 6.422 -4.651 -7.486 1.00 76.06 83 ALA A O 1
ATOM 665 N N . GLN A 1 84 ? 5.869 -4.354 -5.326 1.00 77.81 84 GLN A N 1
ATOM 666 C CA . GLN A 1 84 ? 4.919 -5.467 -5.278 1.00 77.81 84 GLN A CA 1
ATOM 667 C C . GLN A 1 84 ? 3.640 -5.079 -4.551 1.00 77.81 84 GLN A C 1
ATOM 669 O O . GLN A 1 84 ? 3.680 -4.709 -3.381 1.00 77.81 84 GLN A O 1
ATOM 674 N N . PHE A 1 85 ? 2.509 -5.224 -5.22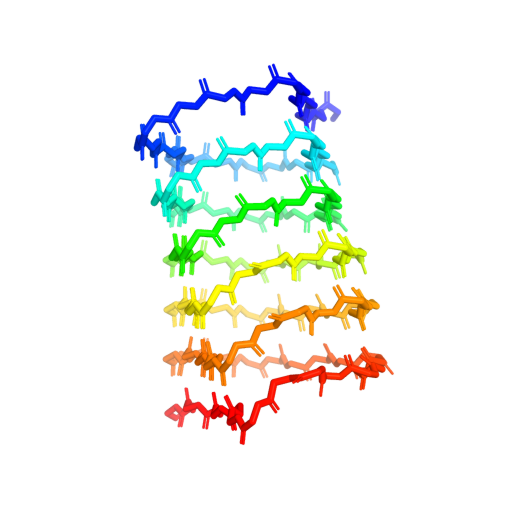6 1.00 77.62 85 PHE A N 1
ATOM 675 C CA . PHE A 1 85 ? 1.177 -5.132 -4.646 1.00 77.62 85 PHE A CA 1
ATOM 676 C C . PHE A 1 85 ? 0.610 -6.544 -4.528 1.00 77.62 85 PHE A C 1
ATOM 678 O O . PHE A 1 85 ? 0.634 -7.298 -5.496 1.00 77.62 85 PHE A O 1
ATOM 685 N N . ILE A 1 86 ? 0.163 -6.926 -3.335 1.00 81.38 86 ILE A N 1
ATOM 686 C CA . ILE A 1 86 ? -0.306 -8.271 -3.006 1.00 81.38 86 ILE A CA 1
ATOM 687 C C . ILE A 1 86 ? -1.656 -8.144 -2.309 1.00 81.38 86 ILE A C 1
ATOM 689 O O . ILE A 1 86 ? -1.739 -7.632 -1.195 1.00 81.38 86 ILE A O 1
ATOM 693 N N . PHE A 1 87 ? -2.695 -8.660 -2.947 1.00 78.31 87 PHE A N 1
ATOM 694 C CA . PHE A 1 87 ? -4.062 -8.673 -2.448 1.00 78.31 87 PHE A CA 1
ATOM 695 C C . PHE A 1 87 ? -4.542 -10.125 -2.348 1.00 78.31 87 PHE A C 1
ATOM 697 O O . PHE A 1 87 ? -4.556 -10.830 -3.354 1.00 78.31 87 PHE A O 1
ATOM 704 N N . ALA A 1 88 ? -4.909 -10.600 -1.153 1.00 80.19 88 ALA A N 1
ATOM 705 C CA . ALA A 1 88 ? -5.377 -11.980 -0.988 1.00 80.19 88 ALA A CA 1
ATOM 706 C C . ALA A 1 88 ? -6.885 -12.112 -1.261 1.00 80.19 88 ALA A C 1
ATOM 708 O O . ALA A 1 88 ? -7.257 -12.721 -2.255 1.00 80.19 88 ALA A O 1
ATOM 709 N N . GLU A 1 89 ? -7.762 -11.502 -0.461 1.00 78.88 89 GLU A N 1
ATOM 710 C CA . GLU A 1 89 ? -9.203 -11.459 -0.751 1.00 78.88 89 GLU A CA 1
ATOM 711 C C . GLU A 1 89 ? -9.671 -10.007 -0.877 1.00 78.88 89 GLU A C 1
ATOM 713 O O . GLU A 1 89 ? -9.722 -9.270 0.109 1.00 78.88 89 GLU A O 1
ATOM 718 N N . VAL A 1 90 ? -10.048 -9.597 -2.089 1.00 72.56 90 VAL A N 1
ATOM 719 C CA . VAL A 1 90 ? -10.609 -8.269 -2.353 1.00 72.56 90 VAL A CA 1
ATOM 720 C C . VAL A 1 90 ? -11.944 -8.393 -3.080 1.00 72.56 90 VAL A C 1
ATOM 722 O O . VAL A 1 90 ? -12.037 -8.878 -4.204 1.00 72.56 90 VAL A O 1
ATOM 725 N N . LYS A 1 91 ? -13.036 -7.948 -2.453 1.00 76.31 91 LYS A N 1
ATOM 726 C CA . LYS A 1 91 ? -14.363 -8.049 -3.100 1.00 76.31 91 LYS A CA 1
ATOM 727 C C . LYS A 1 91 ? -14.558 -6.979 -4.165 1.00 76.31 91 LYS A C 1
ATOM 729 O O . LYS A 1 91 ? -15.089 -7.289 -5.227 1.00 76.31 91 LYS A O 1
ATOM 734 N N . LEU A 1 92 ? -14.140 -5.757 -3.874 1.00 71.56 92 LEU A N 1
ATOM 735 C CA . LEU A 1 92 ? -14.180 -4.619 -4.780 1.00 71.56 92 LEU A CA 1
ATOM 736 C C . LEU A 1 92 ? -12.862 -3.871 -4.634 1.00 71.56 92 LEU A C 1
ATOM 738 O O . LEU A 1 92 ? -12.545 -3.406 -3.536 1.00 71.56 92 LEU A O 1
ATOM 742 N N . LEU A 1 93 ? -12.119 -3.825 -5.734 1.00 73.44 93 LEU A N 1
ATOM 743 C CA . LEU A 1 93 ? -10.962 -2.968 -5.899 1.00 73.44 93 LEU A CA 1
ATOM 744 C C . LEU A 1 93 ? -11.296 -1.960 -6.989 1.00 73.44 93 LEU A C 1
ATOM 746 O O . LEU A 1 93 ? -11.477 -2.362 -8.140 1.00 73.44 93 LEU A O 1
ATOM 750 N N . ASP A 1 94 ? -11.400 -0.700 -6.597 1.00 74.00 94 ASP A N 1
ATOM 751 C CA . ASP A 1 94 ? -11.377 0.415 -7.531 1.00 74.00 94 ASP A CA 1
ATOM 752 C C . ASP A 1 94 ? -9.993 1.041 -7.448 1.00 74.00 94 ASP A C 1
ATOM 754 O O . ASP A 1 94 ? -9.449 1.231 -6.353 1.00 74.00 94 ASP A O 1
ATOM 758 N N . VAL A 1 95 ? -9.383 1.256 -8.603 1.00 69.50 95 VAL A N 1
ATOM 759 C CA . VAL A 1 95 ? -8.120 1.962 -8.677 1.00 69.50 95 VAL A CA 1
ATOM 760 C C . VAL A 1 95 ? -8.249 3.095 -9.672 1.00 69.50 95 VAL A C 1
ATOM 762 O O . VAL A 1 95 ? -8.488 2.871 -10.860 1.00 69.50 95 VAL A O 1
ATOM 765 N N . GLY A 1 96 ? -8.093 4.307 -9.161 1.00 72.44 96 GLY A N 1
ATOM 766 C CA . GLY A 1 96 ? -8.115 5.536 -9.923 1.00 72.44 96 GLY A CA 1
ATOM 767 C C . GLY A 1 96 ? -6.829 5.737 -10.716 1.00 72.44 96 GLY A C 1
ATOM 768 O O . GLY A 1 96 ? -6.493 4.935 -11.589 1.00 72.44 96 GLY A O 1
ATOM 769 N N . GLU A 1 97 ? -6.155 6.847 -10.432 1.00 68.19 97 GLU A N 1
ATOM 770 C CA . GLU A 1 97 ? -5.067 7.403 -11.233 1.00 68.19 97 GLU A CA 1
ATOM 771 C C . GLU A 1 97 ? -3.698 6.969 -10.697 1.00 68.19 97 GLU A C 1
ATOM 773 O O . GLU A 1 97 ? -3.413 6.981 -9.492 1.00 68.19 97 GLU A O 1
ATOM 778 N N . PHE A 1 98 ? -2.851 6.555 -11.630 1.00 68.94 98 PHE A N 1
ATOM 779 C CA . PHE A 1 98 ? -1.487 6.132 -11.394 1.00 68.94 98 PHE A CA 1
ATOM 780 C C . PHE A 1 98 ? -0.570 6.975 -12.281 1.00 68.94 98 PHE A C 1
ATOM 782 O O . PHE A 1 98 ? -0.576 6.772 -13.491 1.00 68.94 98 PHE A O 1
ATOM 789 N N . ASP A 1 99 ? 0.285 7.805 -11.674 1.00 67.31 99 ASP A N 1
ATOM 790 C CA . ASP A 1 99 ? 1.190 8.688 -12.412 1.00 67.31 99 ASP A CA 1
ATOM 791 C C . ASP A 1 99 ? 2.620 8.784 -11.858 1.00 67.31 99 ASP A C 1
ATOM 793 O O . ASP A 1 99 ? 2.898 8.606 -10.669 1.00 67.31 99 ASP A O 1
ATOM 797 N N . ASP A 1 100 ? 3.549 9.123 -12.759 1.00 68.00 100 ASP A N 1
ATOM 798 C CA . ASP A 1 100 ? 4.967 9.392 -12.475 1.00 68.00 100 ASP A CA 1
ATOM 799 C C . ASP A 1 100 ? 5.676 8.242 -11.730 1.00 68.00 100 ASP A C 1
ATOM 801 O O . ASP A 1 100 ? 6.294 8.385 -10.666 1.00 68.00 100 ASP A O 1
ATOM 805 N N . PHE A 1 101 ? 5.576 7.044 -12.311 1.00 67.62 101 PHE A N 1
ATOM 806 C CA . PHE A 1 101 ? 6.223 5.842 -11.796 1.00 67.62 101 PHE A CA 1
ATOM 807 C C . PHE A 1 101 ? 7.624 5.648 -12.374 1.00 67.62 101 PHE A C 1
ATOM 809 O O . PHE A 1 101 ? 7.810 5.143 -13.482 1.00 67.62 101 PHE A O 1
ATOM 816 N N . GLY A 1 102 ? 8.646 5.937 -11.569 1.00 64.12 102 GLY A N 1
ATOM 817 C CA . GLY A 1 102 ? 10.059 5.723 -11.895 1.00 64.12 102 GLY A CA 1
ATOM 818 C C . GLY A 1 102 ? 10.553 4.286 -11.693 1.00 64.12 102 GLY A C 1
ATOM 819 O O . GLY A 1 102 ? 11.737 4.081 -11.400 1.00 64.12 102 GLY A O 1
ATOM 820 N N . TRP A 1 103 ? 9.663 3.289 -11.752 1.00 68.69 103 TRP A N 1
ATOM 821 C CA . TRP A 1 103 ? 10.002 1.926 -11.346 1.00 68.69 103 TRP A CA 1
ATOM 822 C C . TRP A 1 103 ? 10.798 1.162 -12.382 1.00 68.69 103 TRP A C 1
ATOM 824 O O . TRP A 1 103 ? 10.756 1.509 -13.547 1.00 68.69 103 TRP A O 1
ATOM 834 N N . GLN A 1 104 ? 11.528 0.107 -12.006 1.00 65.69 104 GLN A N 1
ATOM 835 C CA . GLN A 1 104 ? 12.063 -0.830 -13.010 1.00 65.69 104 GLN A CA 1
ATOM 836 C C . GLN A 1 104 ? 11.209 -2.087 -13.125 1.00 65.69 104 GLN A C 1
ATOM 838 O O . GLN A 1 104 ? 11.007 -2.594 -14.230 1.00 65.69 104 GLN A O 1
ATOM 843 N N . ILE A 1 105 ? 10.705 -2.579 -11.991 1.00 68.44 105 ILE A N 1
ATOM 844 C CA . ILE A 1 105 ? 9.947 -3.827 -11.902 1.00 68.44 105 ILE A CA 1
ATOM 845 C C . ILE A 1 105 ? 8.723 -3.618 -11.011 1.00 68.44 105 ILE A C 1
ATOM 847 O O . ILE A 1 105 ? 8.870 -3.286 -9.834 1.00 68.44 105 ILE A O 1
ATOM 851 N N . PHE A 1 106 ? 7.537 -3.899 -11.547 1.00 74.19 106 PHE A N 1
ATOM 852 C CA . PHE A 1 106 ? 6.275 -3.904 -10.811 1.00 74.19 106 PHE A CA 1
ATOM 853 C C . PHE A 1 106 ? 5.588 -5.264 -10.891 1.00 74.19 106 PHE A C 1
ATOM 855 O O . PHE A 1 106 ? 5.498 -5.873 -11.960 1.00 74.19 106 PHE A O 1
ATOM 862 N N . GLN A 1 107 ? 5.084 -5.740 -9.756 1.00 73.12 107 GLN A N 1
ATOM 863 C CA . GLN A 1 107 ? 4.259 -6.938 -9.688 1.00 73.12 107 GLN A CA 1
ATOM 864 C C . GLN A 1 107 ? 2.961 -6.623 -8.961 1.00 73.12 107 GLN A C 1
ATOM 866 O O . GLN A 1 107 ? 2.980 -6.178 -7.820 1.00 73.12 107 GLN A O 1
ATOM 871 N N . PHE A 1 108 ? 1.847 -6.922 -9.608 1.00 74.38 108 PHE A N 1
ATOM 872 C CA . PHE A 1 108 ? 0.524 -6.868 -9.018 1.00 74.38 108 PHE A CA 1
ATOM 873 C C . PHE A 1 108 ? -0.003 -8.295 -8.899 1.00 74.38 108 PHE A C 1
ATOM 875 O O . PHE A 1 108 ? -0.134 -9.002 -9.898 1.00 74.38 108 PHE A O 1
ATOM 882 N N . ILE A 1 109 ? -0.230 -8.743 -7.671 1.00 78.88 109 ILE A N 1
ATOM 883 C CA . ILE A 1 109 ? -0.612 -10.108 -7.331 1.00 78.88 109 ILE A CA 1
ATOM 884 C C . ILE A 1 109 ? -1.957 -10.049 -6.629 1.00 78.88 109 ILE A C 1
ATOM 886 O O . ILE A 1 109 ? -2.116 -9.357 -5.625 1.00 78.88 109 ILE A O 1
ATOM 890 N N . VAL A 1 110 ? -2.904 -10.808 -7.156 1.00 73.62 110 VAL A N 1
ATOM 891 C CA . VAL A 1 110 ? -4.255 -10.942 -6.635 1.00 73.62 110 VAL A CA 1
ATOM 892 C C . VAL A 1 110 ? -4.591 -12.423 -6.540 1.00 73.62 110 VAL A C 1
ATOM 894 O O . VAL A 1 110 ? -4.470 -13.131 -7.536 1.00 73.62 110 VAL A O 1
ATOM 897 N N . ASP A 1 111 ? -5.031 -12.889 -5.374 1.00 77.75 111 ASP A N 1
ATOM 898 C CA . ASP A 1 111 ? -5.481 -14.279 -5.213 1.00 77.75 111 ASP A CA 1
ATOM 899 C C . ASP A 1 111 ? -6.982 -14.414 -5.533 1.00 77.75 111 ASP A C 1
ATOM 901 O O . ASP A 1 111 ? -7.354 -15.142 -6.444 1.00 77.75 111 ASP A O 1
ATOM 905 N N . GLU A 1 112 ? -7.859 -13.642 -4.884 1.00 70.62 112 GLU A N 1
ATOM 906 C CA . GLU A 1 112 ? -9.291 -13.589 -5.207 1.00 70.62 112 GLU A CA 1
ATOM 907 C C . GLU A 1 112 ? -9.769 -12.133 -5.319 1.00 70.62 112 GLU A C 1
ATOM 909 O O . GLU A 1 112 ? -9.914 -11.435 -4.312 1.00 70.62 112 GLU A O 1
ATOM 914 N N . VAL A 1 113 ? -10.071 -11.684 -6.547 1.00 68.00 113 VAL A N 1
ATOM 915 C CA . VAL A 1 113 ? -10.830 -10.447 -6.792 1.00 68.00 113 VAL A CA 1
ATOM 916 C C . VAL A 1 113 ? -12.172 -10.750 -7.434 1.00 68.00 113 VAL A C 1
ATOM 918 O O . VAL A 1 113 ? -12.247 -11.383 -8.486 1.00 68.00 113 VAL A O 1
ATOM 921 N N . LYS A 1 114 ? -13.255 -10.261 -6.817 1.00 70.12 114 LYS A N 1
ATOM 922 C CA . LYS A 1 114 ? -14.604 -10.397 -7.400 1.00 70.12 114 LYS A CA 1
ATOM 923 C C . LYS A 1 114 ? -14.890 -9.328 -8.441 1.00 70.12 114 LYS A C 1
ATOM 925 O O . LYS A 1 114 ? -15.561 -9.620 -9.428 1.00 70.12 114 LYS A O 1
ATOM 930 N N . VAL A 1 115 ? -14.407 -8.110 -8.211 1.00 64.75 115 VAL A N 1
ATOM 931 C CA . VAL A 1 115 ? -14.567 -6.967 -9.109 1.00 64.75 115 VAL A CA 1
ATOM 932 C C . VAL A 1 115 ? -13.305 -6.108 -9.042 1.00 64.75 115 VAL A C 1
ATOM 934 O O . VAL A 1 115 ? -12.905 -5.688 -7.957 1.00 64.75 115 VAL A O 1
ATOM 937 N N . PHE A 1 116 ? -12.701 -5.887 -10.209 1.00 68.94 116 PHE A N 1
ATOM 938 C CA . PHE A 1 116 ? -11.570 -4.991 -10.429 1.00 68.94 116 PHE A CA 1
ATOM 939 C C . PHE A 1 116 ? -11.996 -3.935 -11.445 1.00 68.94 116 PHE A C 1
ATOM 941 O O . PHE A 1 116 ? -12.359 -4.293 -12.570 1.00 68.94 116 PHE A O 1
ATOM 948 N N . GLU A 1 117 ? -11.956 -2.671 -11.049 1.00 67.00 117 GLU A N 1
ATOM 949 C CA . GLU A 1 117 ? -12.121 -1.522 -11.933 1.00 67.00 117 GLU A CA 1
ATOM 950 C C . GLU A 1 117 ? -10.840 -0.685 -11.854 1.00 67.00 117 GLU A C 1
ATOM 952 O O . GLU A 1 117 ? -10.282 -0.500 -10.777 1.00 67.00 117 GLU A O 1
ATOM 957 N N . ALA A 1 118 ? -10.310 -0.295 -13.012 1.00 64.19 118 ALA A N 1
ATOM 958 C CA . ALA A 1 118 ? -9.124 0.545 -13.113 1.00 64.19 118 ALA A CA 1
ATOM 959 C C . ALA A 1 118 ? -9.405 1.626 -14.154 1.00 64.19 118 ALA A C 1
ATOM 961 O O . ALA A 1 118 ? -9.760 1.291 -15.291 1.00 64.19 118 ALA A O 1
ATOM 962 N N . VAL A 1 119 ? -9.301 2.891 -13.750 1.00 54.28 119 VAL A N 1
ATOM 963 C CA . VAL A 1 119 ? -9.739 4.034 -14.561 1.00 54.28 119 VAL A CA 1
ATOM 964 C C . VAL A 1 119 ? -8.624 4.533 -15.475 1.00 54.28 119 VAL A C 1
ATOM 966 O O . VAL A 1 119 ? -8.887 4.729 -16.662 1.00 54.28 119 VAL A O 1
ATOM 969 N N . GLU A 1 120 ? -7.386 4.662 -14.988 1.00 55.47 120 GLU A N 1
ATOM 970 C CA . GLU A 1 120 ? -6.285 5.182 -15.803 1.00 55.47 120 GLU A CA 1
ATOM 971 C C . GLU A 1 120 ? -4.920 4.674 -15.304 1.00 55.47 120 GLU A C 1
ATOM 973 O O . GLU A 1 120 ? -4.648 4.600 -14.111 1.00 55.47 120 GLU A O 1
ATOM 978 N N . LEU A 1 121 ? -4.073 4.241 -16.237 1.00 55.53 121 LEU A N 1
ATOM 979 C CA . LEU A 1 121 ? -2.721 3.742 -15.976 1.00 55.53 121 LEU A CA 1
ATOM 980 C C . LEU A 1 121 ? -1.766 4.506 -16.890 1.00 55.53 121 LEU A C 1
ATOM 982 O O . LEU A 1 121 ? -1.312 3.960 -17.903 1.00 55.53 121 LEU A O 1
ATOM 986 N N . ASP A 1 122 ? -1.532 5.776 -16.581 1.00 48.81 122 ASP A N 1
ATOM 987 C CA . ASP A 1 122 ? -0.659 6.619 -17.382 1.00 48.81 122 ASP A CA 1
ATOM 988 C C . ASP A 1 122 ? 0.816 6.465 -16.967 1.00 48.81 122 ASP A C 1
ATOM 990 O O . ASP A 1 122 ? 1.167 6.028 -15.875 1.00 48.81 122 ASP A O 1
ATOM 994 N N . GLU A 1 123 ? 1.699 6.642 -17.953 1.00 48.47 123 GLU A N 1
ATOM 995 C CA . GLU A 1 123 ? 3.166 6.592 -17.850 1.00 48.47 123 GLU A CA 1
ATOM 996 C C . GLU A 1 123 ? 3.767 5.628 -16.798 1.00 48.47 123 GLU A C 1
ATOM 998 O O . GLU A 1 123 ? 4.530 6.011 -15.909 1.00 48.47 123 GLU A O 1
ATOM 1003 N N . PHE A 1 124 ? 3.562 4.316 -16.975 1.00 54.16 124 PHE A N 1
ATOM 1004 C CA . PHE A 1 124 ? 4.476 3.337 -16.380 1.00 54.16 124 PHE A CA 1
ATOM 1005 C C . PHE A 1 124 ? 5.878 3.520 -16.983 1.00 54.16 124 PHE A C 1
ATOM 1007 O O . PHE A 1 124 ? 6.203 2.953 -18.028 1.00 54.16 124 PHE A O 1
ATOM 1014 N N . GLY A 1 125 ? 6.755 4.252 -16.296 1.00 48.31 125 GLY A N 1
ATOM 1015 C CA . GLY A 1 125 ? 8.180 4.341 -16.635 1.00 48.31 125 GLY A CA 1
ATOM 1016 C C . GLY A 1 125 ? 8.934 3.008 -16.481 1.00 48.31 125 GLY A C 1
ATOM 1017 O O . GLY A 1 125 ? 10.116 2.914 -16.826 1.00 48.31 125 GLY A O 1
ATOM 1018 N N . GLY A 1 126 ? 8.257 1.965 -15.980 1.00 51.56 126 GLY A N 1
ATOM 1019 C CA . GLY A 1 126 ? 8.815 0.648 -15.704 1.00 51.56 126 GLY A CA 1
ATOM 1020 C C . GLY A 1 126 ? 8.960 -0.279 -16.897 1.00 51.56 126 GLY A C 1
ATOM 1021 O O . GLY A 1 126 ? 8.071 -0.452 -17.722 1.00 51.56 126 GLY A O 1
ATOM 1022 N N . GLN A 1 127 ? 10.113 -0.946 -16.947 1.00 49.00 127 GLN A N 1
ATOM 1023 C CA . GLN A 1 127 ? 10.486 -1.871 -18.017 1.00 49.00 127 GLN A CA 1
ATOM 1024 C C . GLN A 1 127 ? 9.678 -3.179 -17.984 1.00 49.00 127 GLN A C 1
ATOM 1026 O O . GLN A 1 127 ? 9.626 -3.886 -18.992 1.00 49.00 127 GLN A O 1
ATOM 1031 N N . ALA A 1 128 ? 9.068 -3.520 -16.842 1.00 53.97 128 ALA A N 1
ATOM 1032 C CA . ALA A 1 128 ? 8.258 -4.720 -16.676 1.00 53.97 128 ALA A CA 1
ATOM 1033 C C . ALA A 1 128 ? 7.180 -4.538 -15.594 1.00 53.97 128 ALA A C 1
ATOM 1035 O O . ALA A 1 128 ? 7.497 -4.414 -14.410 1.00 53.97 128 ALA A O 1
ATOM 1036 N N . ALA A 1 129 ? 5.912 -4.599 -16.002 1.00 58.50 129 ALA A N 1
ATOM 1037 C CA . ALA A 1 129 ? 4.759 -4.763 -15.123 1.00 58.50 129 ALA A CA 1
ATOM 1038 C C . ALA A 1 129 ? 4.145 -6.152 -15.360 1.00 58.50 129 ALA A C 1
ATOM 1040 O O . ALA A 1 129 ? 3.942 -6.551 -16.509 1.00 58.50 129 ALA A O 1
ATOM 1041 N N . GLN A 1 130 ? 3.860 -6.898 -14.290 1.00 60.97 130 GLN A N 1
ATOM 1042 C CA . GLN A 1 130 ? 3.144 -8.175 -14.371 1.00 60.97 130 GLN A CA 1
ATOM 1043 C C . GLN A 1 130 ? 1.906 -8.162 -13.476 1.00 60.97 130 GLN A C 1
ATOM 1045 O O . GLN A 1 130 ? 1.987 -7.798 -12.305 1.00 60.97 130 GLN A O 1
ATOM 1050 N N . PHE A 1 131 ? 0.782 -8.609 -14.029 1.00 63.56 131 PHE A N 1
ATOM 1051 C CA . PHE A 1 131 ? -0.440 -8.899 -13.289 1.00 63.56 131 PHE A CA 1
ATOM 1052 C C . PHE A 1 131 ? -0.572 -10.417 -13.146 1.00 63.56 131 PHE A C 1
ATOM 1054 O O . PHE A 1 131 ? -0.529 -11.140 -14.145 1.00 63.56 131 PHE A O 1
ATOM 1061 N N . ILE A 1 132 ? -0.709 -10.904 -11.916 1.00 63.34 132 ILE A N 1
ATOM 1062 C CA . ILE A 1 132 ? -0.921 -12.318 -11.600 1.00 63.34 132 ILE A CA 1
ATOM 1063 C C . ILE A 1 132 ? -2.221 -12.407 -10.803 1.00 63.34 132 ILE A C 1
ATOM 1065 O O . ILE A 1 132 ? -2.235 -12.062 -9.626 1.00 63.34 132 ILE A O 1
ATOM 1069 N N . GLY A 1 133 ? -3.292 -12.846 -11.464 1.00 59.88 133 GLY A N 1
ATOM 1070 C CA . GLY A 1 133 ? -4.580 -13.182 -10.852 1.00 59.88 133 GLY A CA 1
ATOM 1071 C C . GLY A 1 133 ? -4.826 -14.691 -10.920 1.00 59.88 133 GLY A C 1
ATOM 1072 O O . GLY A 1 133 ? -4.457 -15.299 -11.933 1.00 59.88 133 GLY A O 1
ATOM 1073 N N . ALA A 1 134 ? -5.404 -15.288 -9.874 1.00 52.84 134 ALA A N 1
ATOM 1074 C CA . ALA A 1 134 ? -5.884 -16.677 -9.890 1.00 52.84 134 ALA A CA 1
ATOM 1075 C C . ALA A 1 134 ? -7.346 -16.794 -10.359 1.00 52.84 134 ALA A C 1
ATOM 1077 O O . ALA A 1 134 ? -8.121 -15.824 -10.195 1.00 52.84 134 ALA A O 1
#

Sequence (134 aa):
MEAVELTEFGWQTAQFIVAEVKQVEAVELTDFGWQTAQFIVAEVKQVETVELTDFGWQTAQFIVAEVKLLDVGELTNFGWQTAQFIFAEVKLLDVGEFDDFGWQIFQFIVDEVKVFEAVELDEFGGQAAQFIGA

Organism: NCBI:txid317619